Protein AF-A0A3S3N1Y4-F1 (afdb_monomer_lite)

Structure (mmCIF, N/CA/C/O backbone):
data_AF-A0A3S3N1Y4-F1
#
_entry.id   AF-A0A3S3N1Y4-F1
#
loop_
_atom_site.group_PDB
_atom_site.id
_atom_site.type_symbol
_atom_site.label_atom_id
_atom_site.label_alt_id
_atom_site.label_comp_id
_atom_site.label_asym_id
_atom_site.label_entity_id
_atom_site.label_seq_id
_atom_site.pdbx_PDB_ins_code
_atom_site.Cartn_x
_atom_site.Cartn_y
_atom_site.Cartn_z
_atom_site.occupancy
_atom_site.B_iso_or_equiv
_atom_site.auth_seq_id
_atom_site.auth_comp_id
_atom_site.auth_asym_id
_atom_site.auth_atom_id
_atom_site.pdbx_PDB_model_num
ATOM 1 N N . MET A 1 1 ? -15.677 9.001 15.502 1.00 46.97 1 MET A N 1
ATOM 2 C CA . MET A 1 1 ? -16.015 8.268 14.258 1.00 46.97 1 MET A CA 1
ATOM 3 C C . MET A 1 1 ? -15.170 8.683 13.053 1.00 46.97 1 MET A C 1
ATOM 5 O O . MET A 1 1 ? -15.020 7.872 12.159 1.00 46.97 1 MET A O 1
ATOM 9 N N . GLN A 1 2 ? -14.586 9.887 13.008 1.00 55.22 2 GLN A N 1
ATOM 10 C CA . GLN A 1 2 ? -13.755 10.340 11.875 1.00 55.22 2 GLN A CA 1
ATOM 11 C C . GLN A 1 2 ? -12.251 10.043 12.008 1.00 55.22 2 GLN A C 1
ATOM 13 O O . GLN A 1 2 ? -11.484 10.369 11.110 1.00 55.22 2 GLN A O 1
ATOM 18 N N . GLU A 1 3 ? -11.811 9.445 13.116 1.00 59.00 3 GLU A N 1
ATOM 19 C CA . GLU A 1 3 ? -10.384 9.198 13.353 1.00 59.00 3 GLU A CA 1
ATOM 20 C C . GLU A 1 3 ? -9.892 7.864 12.783 1.00 59.00 3 GLU A C 1
ATOM 22 O O . GLU A 1 3 ? -8.711 7.751 12.503 1.00 59.00 3 GLU A O 1
ATOM 27 N N . GLU A 1 4 ? -10.772 6.891 12.535 1.00 60.19 4 GLU A N 1
ATOM 28 C CA . GLU A 1 4 ? -10.389 5.535 12.097 1.00 60.19 4 GLU A CA 1
ATOM 29 C C . GLU A 1 4 ? -10.151 5.410 10.579 1.00 60.19 4 GLU A C 1
ATOM 31 O O . GLU A 1 4 ? -9.646 4.391 10.121 1.00 60.19 4 GLU A O 1
ATOM 36 N N . LEU A 1 5 ? -10.489 6.436 9.789 1.00 68.50 5 LEU A N 1
ATOM 37 C CA . LEU A 1 5 ? -10.432 6.403 8.318 1.00 68.50 5 LEU A CA 1
ATOM 38 C C . LEU A 1 5 ? -9.714 7.633 7.743 1.00 68.50 5 LEU A C 1
ATOM 40 O O . LEU A 1 5 ? -10.120 8.215 6.738 1.00 68.50 5 LEU A O 1
ATOM 44 N N . LYS A 1 6 ? -8.644 8.063 8.419 1.00 79.75 6 LYS A N 1
ATOM 45 C CA . LYS A 1 6 ? -7.729 9.083 7.894 1.00 79.75 6 LYS A CA 1
ATOM 46 C C . LYS A 1 6 ? -6.953 8.509 6.707 1.00 79.75 6 LYS A C 1
ATOM 48 O O . LYS A 1 6 ? -6.528 7.357 6.753 1.00 79.75 6 LYS A O 1
ATOM 53 N N . MET A 1 7 ? -6.739 9.319 5.667 1.00 78.56 7 MET A N 1
ATOM 54 C CA . MET A 1 7 ? -5.984 8.897 4.478 1.00 78.56 7 MET A CA 1
ATOM 55 C C . MET A 1 7 ? -4.572 8.420 4.824 1.00 78.56 7 MET A C 1
ATOM 57 O O . MET A 1 7 ? -4.109 7.456 4.225 1.00 78.56 7 MET A O 1
ATOM 61 N N . ASP A 1 8 ? -3.939 9.015 5.837 1.00 76.69 8 ASP A N 1
ATOM 62 C CA . ASP A 1 8 ? -2.633 8.581 6.345 1.00 76.69 8 ASP A CA 1
ATOM 63 C C . ASP A 1 8 ? -2.650 7.099 6.750 1.00 76.69 8 ASP A C 1
ATOM 65 O O . ASP A 1 8 ? -1.800 6.328 6.319 1.00 76.69 8 ASP A O 1
ATOM 69 N N . TYR A 1 9 ? -3.692 6.654 7.462 1.00 83.12 9 TYR A N 1
ATOM 70 C CA . TYR A 1 9 ? -3.836 5.251 7.863 1.00 83.12 9 TYR A CA 1
ATOM 71 C C . TYR A 1 9 ? -4.122 4.320 6.686 1.00 83.12 9 TYR A C 1
ATOM 73 O O . TYR A 1 9 ? -3.684 3.170 6.689 1.00 83.12 9 TYR A O 1
ATOM 81 N N . VAL A 1 10 ? -4.825 4.805 5.659 1.00 83.94 10 VAL A N 1
ATOM 82 C CA . VAL A 1 10 ? -5.034 4.041 4.422 1.00 83.94 10 VAL A CA 1
ATOM 83 C C . VAL A 1 10 ? -3.699 3.825 3.708 1.00 83.94 10 VAL A C 1
ATOM 85 O O . VAL A 1 10 ? -3.402 2.700 3.304 1.00 83.94 10 VAL A O 1
ATOM 88 N N . TYR A 1 11 ? -2.873 4.868 3.591 1.00 83.94 11 TYR A N 1
ATOM 89 C CA . TYR A 1 11 ? -1.556 4.770 2.962 1.00 83.94 11 TYR A CA 1
ATOM 90 C C . TYR A 1 11 ? -0.586 3.899 3.768 1.00 83.94 11 TYR A C 1
ATOM 92 O O . TYR A 1 11 ? 0.068 3.035 3.178 1.00 83.94 11 TYR A O 1
ATOM 100 N N . ASP A 1 12 ? -0.554 4.045 5.095 1.00 85.75 12 ASP A N 1
ATOM 101 C CA . ASP A 1 12 ? 0.254 3.201 5.982 1.00 85.75 12 ASP A CA 1
ATOM 102 C C . ASP A 1 12 ? -0.138 1.724 5.857 1.00 85.75 12 ASP A C 1
ATOM 104 O O . ASP A 1 12 ? 0.723 0.849 5.725 1.00 85.75 12 ASP A O 1
ATOM 108 N N . TYR A 1 13 ? -1.442 1.436 5.823 1.00 90.69 13 TYR A N 1
ATOM 109 C CA . TYR A 1 13 ? -1.948 0.081 5.632 1.00 90.69 13 TYR A CA 1
ATOM 110 C C . TYR A 1 13 ? -1.570 -0.494 4.260 1.00 90.69 13 TYR A C 1
ATOM 112 O O . TYR A 1 13 ? -1.094 -1.629 4.181 1.00 90.69 13 TYR A O 1
ATOM 120 N N . MET A 1 14 ? -1.737 0.273 3.175 1.00 91.06 14 MET A N 1
ATOM 121 C CA . MET A 1 14 ? -1.348 -0.160 1.826 1.00 91.06 14 MET A CA 1
ATOM 122 C C . MET A 1 14 ? 0.148 -0.474 1.745 1.00 91.06 14 MET A C 1
ATOM 124 O O . MET A 1 14 ? 0.533 -1.495 1.171 1.00 91.06 14 MET A O 1
ATOM 128 N N . PHE A 1 15 ? 0.990 0.376 2.338 1.00 89.94 15 PHE A N 1
ATOM 129 C CA . PHE A 1 15 ? 2.430 0.156 2.391 1.00 89.94 15 PHE A CA 1
ATOM 130 C C . PHE A 1 15 ? 2.778 -1.107 3.187 1.00 89.94 15 PHE A C 1
ATOM 132 O O . PHE A 1 15 ? 3.516 -1.959 2.688 1.00 89.94 15 PHE A O 1
ATOM 139 N N . HIS A 1 16 ? 2.204 -1.265 4.384 1.00 93.31 16 HIS A N 1
ATOM 140 C CA . HIS A 1 16 ? 2.397 -2.452 5.215 1.00 93.31 16 HIS A CA 1
ATOM 141 C C . HIS A 1 16 ? 2.019 -3.735 4.463 1.00 93.31 16 HIS A C 1
ATOM 143 O O . HIS A 1 16 ? 2.823 -4.664 4.386 1.00 93.31 16 HIS A O 1
ATOM 149 N N . LEU A 1 17 ? 0.836 -3.761 3.841 1.00 96.69 17 LEU A N 1
ATOM 150 C CA . LEU A 1 17 ? 0.340 -4.914 3.093 1.00 96.69 17 LEU A CA 1
ATOM 151 C C . LEU A 1 17 ? 1.285 -5.308 1.952 1.00 96.69 17 LEU A C 1
ATOM 153 O O . LEU A 1 17 ? 1.640 -6.480 1.822 1.00 96.69 17 LEU A O 1
ATOM 157 N N . LEU A 1 18 ? 1.708 -4.342 1.131 1.00 95.50 18 LEU A N 1
ATOM 158 C CA . LEU A 1 18 ? 2.613 -4.602 0.009 1.00 95.50 18 LEU A CA 1
ATOM 159 C C . LEU A 1 18 ? 3.989 -5.077 0.491 1.00 95.50 18 LEU A C 1
ATOM 161 O O . LEU A 1 18 ? 4.567 -5.985 -0.110 1.00 95.50 18 LEU A O 1
ATOM 165 N N . ASN A 1 19 ? 4.495 -4.506 1.587 1.00 95.56 19 ASN A N 1
ATOM 166 C CA . ASN A 1 19 ? 5.774 -4.891 2.171 1.00 95.56 19 ASN A CA 1
ATOM 167 C C . ASN A 1 19 ? 5.743 -6.327 2.713 1.00 95.56 19 ASN A C 1
ATOM 169 O O . ASN A 1 19 ? 6.607 -7.128 2.358 1.00 95.56 19 ASN A O 1
ATOM 173 N N . GLU A 1 20 ? 4.737 -6.690 3.511 1.00 96.88 20 GLU A N 1
ATOM 174 C CA . GLU A 1 20 ? 4.605 -8.051 4.045 1.00 96.88 20 GLU A CA 1
ATOM 175 C C . GLU A 1 20 ? 4.332 -9.077 2.939 1.00 96.88 20 GLU A C 1
ATOM 177 O O . GLU A 1 20 ? 4.948 -10.143 2.922 1.00 96.88 20 GLU A O 1
ATOM 182 N N . TYR A 1 21 ? 3.495 -8.737 1.954 1.00 96.06 21 TYR A N 1
ATOM 183 C CA . TYR A 1 21 ? 3.239 -9.612 0.810 1.00 96.06 21 TYR A CA 1
ATOM 184 C C . TYR A 1 21 ? 4.501 -9.859 -0.025 1.00 96.06 21 TYR A C 1
ATOM 186 O O . TYR A 1 21 ? 4.735 -10.980 -0.479 1.00 96.06 21 TYR A O 1
ATOM 194 N N . SER A 1 22 ? 5.360 -8.846 -0.190 1.00 96.25 22 SER A N 1
ATOM 195 C CA . SER A 1 22 ? 6.609 -8.990 -0.947 1.00 96.25 22 SER A CA 1
ATOM 196 C C . SER A 1 22 ? 7.547 -10.057 -0.365 1.00 96.25 22 SER A C 1
ATOM 198 O O . SER A 1 22 ? 8.275 -10.703 -1.119 1.00 96.25 22 SER A O 1
ATOM 200 N N . LYS A 1 23 ? 7.481 -10.312 0.950 1.00 95.38 23 LYS A N 1
ATOM 201 C CA . LYS A 1 23 ? 8.280 -11.347 1.629 1.00 95.38 23 LYS A CA 1
ATOM 202 C C . LYS A 1 23 ? 7.852 -12.767 1.260 1.00 95.38 23 LYS A C 1
ATOM 204 O O . LYS A 1 23 ? 8.637 -13.695 1.420 1.00 95.38 23 LYS A O 1
ATOM 209 N N . LEU A 1 24 ? 6.626 -12.943 0.765 1.00 97.44 24 LEU A N 1
ATOM 210 C CA . LEU A 1 24 ? 6.097 -14.240 0.335 1.00 97.44 24 LEU A CA 1
ATOM 211 C C . LEU A 1 24 ? 6.572 -14.636 -1.072 1.00 97.44 24 LEU A C 1
ATOM 213 O O . LEU A 1 24 ? 6.338 -15.764 -1.506 1.00 97.44 24 LEU A O 1
ATOM 217 N N . LEU A 1 25 ? 7.216 -13.725 -1.808 1.00 95.94 25 LEU A N 1
ATOM 218 C CA . LEU A 1 25 ? 7.668 -13.985 -3.170 1.00 95.94 25 LEU A CA 1
ATOM 219 C C . LEU A 1 25 ? 8.804 -15.013 -3.171 1.00 95.94 25 LEU A C 1
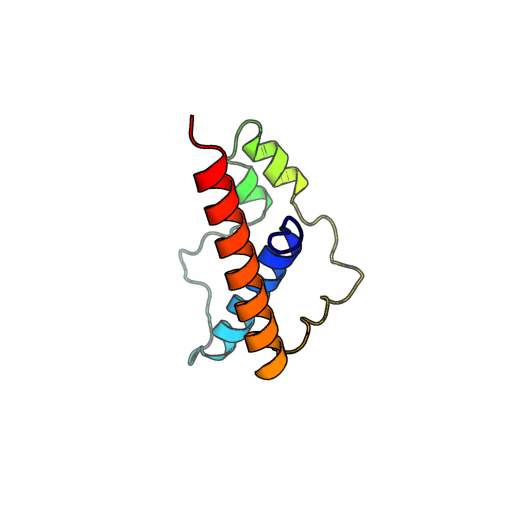ATOM 221 O O . LEU A 1 25 ? 9.892 -14.781 -2.654 1.00 95.94 25 LEU A O 1
ATOM 225 N N . THR A 1 26 ? 8.567 -16.146 -3.826 1.00 97.31 26 THR A N 1
ATOM 226 C CA . THR A 1 26 ? 9.540 -17.242 -3.975 1.00 97.31 26 THR A CA 1
ATOM 227 C C . THR A 1 26 ? 10.472 -17.067 -5.178 1.00 97.31 26 THR A C 1
ATOM 229 O O . THR A 1 26 ? 11.248 -17.960 -5.514 1.00 97.31 26 THR A O 1
ATOM 232 N N . TYR A 1 27 ? 10.400 -15.918 -5.849 1.00 94.50 27 TYR A N 1
ATOM 233 C CA . TYR A 1 27 ? 11.196 -15.577 -7.022 1.00 94.50 27 TYR A CA 1
ATOM 234 C C . TYR A 1 27 ? 11.683 -14.133 -6.934 1.00 94.50 27 TYR A C 1
ATOM 236 O O . TYR A 1 27 ? 11.106 -13.309 -6.228 1.00 94.50 27 TYR A O 1
ATOM 244 N N . LYS A 1 28 ? 12.730 -13.804 -7.698 1.00 94.25 28 LYS A N 1
ATOM 245 C CA . LYS A 1 28 ? 13.237 -12.433 -7.809 1.00 94.25 28 LYS A CA 1
ATOM 246 C C . LYS A 1 28 ? 12.385 -11.632 -8.806 1.00 94.25 28 LYS A C 1
ATOM 248 O O . LYS A 1 28 ? 12.421 -11.949 -10.002 1.00 94.25 28 LYS A O 1
ATOM 253 N N . PRO A 1 29 ? 11.644 -10.592 -8.374 1.00 92.81 29 PRO A N 1
ATOM 254 C CA . PRO A 1 29 ? 10.862 -9.769 -9.289 1.00 92.81 29 PRO A CA 1
ATOM 255 C C . PRO A 1 29 ? 11.758 -9.127 -10.345 1.00 92.81 29 PRO A C 1
ATOM 257 O O . PRO A 1 29 ? 12.826 -8.601 -10.039 1.00 92.81 29 PRO A O 1
ATOM 260 N N . THR A 1 30 ? 11.323 -9.185 -11.601 1.00 94.12 30 THR A N 1
ATOM 261 C CA . THR A 1 30 ? 12.047 -8.604 -12.736 1.00 94.12 30 THR A CA 1
ATOM 262 C C . THR A 1 30 ? 11.062 -7.828 -13.601 1.00 94.12 30 THR A C 1
ATOM 264 O O . THR A 1 30 ? 9.949 -8.301 -13.833 1.00 94.12 30 THR A O 1
ATOM 267 N N . LYS A 1 31 ? 11.450 -6.640 -14.082 1.00 92.56 31 LYS A N 1
ATOM 268 C CA . LYS A 1 31 ? 10.589 -5.791 -14.919 1.00 92.56 31 LYS A CA 1
ATOM 269 C C . LYS A 1 31 ? 10.206 -6.523 -16.222 1.00 92.56 31 LYS A C 1
ATOM 271 O O . LYS A 1 31 ? 11.099 -6.882 -16.992 1.00 92.56 31 LYS A O 1
ATOM 276 N N . PRO A 1 32 ? 8.907 -6.713 -16.521 1.00 93.75 32 PRO A N 1
ATOM 277 C CA . PRO A 1 32 ? 8.471 -7.262 -17.803 1.00 93.75 32 PRO A CA 1
ATOM 278 C C . PRO A 1 32 ? 8.849 -6.352 -18.981 1.00 93.75 32 PRO A C 1
ATOM 280 O O . PRO A 1 32 ? 8.782 -5.131 -18.871 1.00 93.75 32 PRO A O 1
ATOM 283 N N . LYS A 1 33 ? 9.150 -6.929 -20.154 1.00 94.06 33 LYS A N 1
ATOM 284 C CA . LYS A 1 33 ? 9.526 -6.161 -21.366 1.00 94.06 33 LYS A CA 1
ATOM 285 C C . LYS A 1 33 ? 8.486 -5.117 -21.795 1.00 94.06 33 LYS A C 1
ATOM 287 O O . LYS A 1 33 ? 8.848 -4.104 -22.375 1.00 94.06 33 LYS A O 1
ATOM 292 N N . LYS A 1 34 ? 7.204 -5.381 -21.533 1.00 93.62 34 LYS A N 1
ATOM 293 C CA . LYS A 1 34 ? 6.077 -4.502 -21.886 1.00 93.62 34 LYS A CA 1
ATOM 294 C C . LYS A 1 34 ? 5.636 -3.592 -20.734 1.00 93.62 34 LYS A C 1
ATOM 296 O O . LYS A 1 34 ? 4.600 -2.948 -20.848 1.00 93.62 34 LYS A O 1
ATOM 301 N N . ALA A 1 35 ? 6.361 -3.580 -19.615 1.00 88.88 35 ALA A N 1
ATOM 302 C CA . ALA A 1 35 ? 6.012 -2.724 -18.492 1.00 88.88 35 ALA A CA 1
ATOM 303 C C . ALA A 1 35 ? 6.230 -1.256 -18.870 1.00 88.88 35 ALA A C 1
ATOM 305 O O . ALA A 1 35 ? 7.347 -0.856 -19.210 1.00 88.88 35 ALA A O 1
ATOM 306 N N . ILE A 1 36 ? 5.156 -0.477 -18.792 1.00 84.94 36 ILE A N 1
ATOM 307 C CA . ILE A 1 36 ? 5.182 0.972 -18.963 1.00 84.94 36 ILE A CA 1
ATOM 308 C C . ILE A 1 36 ? 5.523 1.576 -17.604 1.00 84.94 36 ILE A C 1
ATOM 310 O O . ILE A 1 36 ? 4.994 1.147 -16.580 1.00 84.94 36 ILE A O 1
ATOM 314 N N . GLU A 1 37 ? 6.459 2.518 -17.596 1.00 78.69 37 GLU A N 1
ATOM 315 C CA . GLU A 1 37 ? 6.787 3.260 -16.387 1.00 78.69 37 GLU A CA 1
ATOM 316 C C . GLU A 1 37 ? 5.597 4.124 -15.978 1.00 78.69 37 GLU A C 1
ATOM 318 O O . GLU A 1 37 ? 4.996 4.810 -16.805 1.00 78.69 37 GLU A O 1
ATOM 323 N N . PHE A 1 38 ? 5.247 4.042 -14.700 1.00 76.19 38 PHE A N 1
ATOM 324 C CA . PHE A 1 38 ? 4.121 4.748 -14.124 1.00 76.19 38 PHE A CA 1
ATOM 325 C C . PHE A 1 38 ? 4.656 5.650 -13.016 1.00 76.19 38 PHE A C 1
ATOM 327 O O . PHE A 1 38 ? 5.127 5.164 -11.990 1.00 76.19 38 PHE A O 1
ATOM 334 N N . CYS A 1 39 ? 4.622 6.956 -13.257 1.00 71.44 39 CYS A N 1
ATOM 335 C CA . CYS A 1 39 ? 5.013 7.999 -12.309 1.00 71.44 39 CYS A CA 1
ATOM 336 C C . CYS A 1 39 ? 3.775 8.760 -11.816 1.00 71.44 39 CYS A C 1
ATOM 338 O O . CYS A 1 39 ? 2.721 8.725 -12.462 1.00 71.44 39 CYS A O 1
ATOM 340 N N . LEU A 1 40 ? 3.896 9.488 -10.706 1.00 73.31 40 LEU A N 1
ATOM 341 C CA . LEU A 1 40 ? 2.801 10.297 -10.153 1.00 73.31 40 LEU A CA 1
ATOM 342 C C . LEU A 1 40 ? 2.258 11.297 -11.190 1.00 73.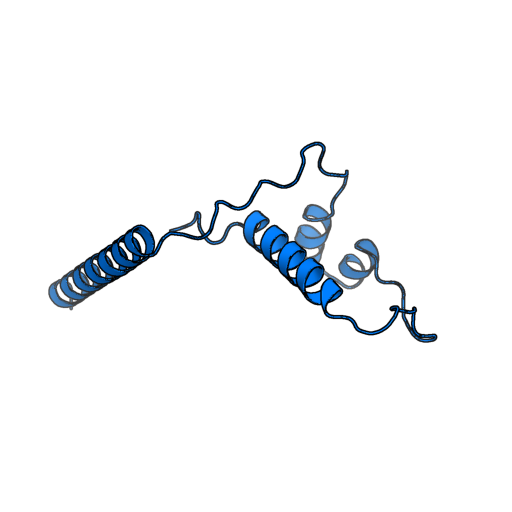31 40 LEU A C 1
ATOM 344 O O . LEU A 1 40 ? 1.051 11.470 -11.346 1.00 73.31 40 LEU A O 1
ATOM 348 N N . GLU A 1 41 ? 3.151 11.885 -11.981 1.00 72.94 41 GLU A N 1
ATOM 349 C CA . GLU A 1 41 ? 2.830 12.794 -13.078 1.00 72.94 41 GLU A CA 1
ATOM 350 C C . GLU A 1 41 ? 2.010 12.081 -14.156 1.00 72.94 41 GLU A C 1
ATOM 352 O O . GLU A 1 41 ? 1.039 12.630 -14.671 1.00 72.94 41 GLU A O 1
ATOM 357 N N . SER A 1 42 ? 2.354 10.826 -14.461 1.00 78.00 42 SER A N 1
ATOM 358 C CA . SER A 1 42 ? 1.635 10.025 -15.454 1.00 78.00 42 SER A CA 1
ATOM 359 C C . SER A 1 42 ? 0.227 9.621 -14.996 1.00 78.00 42 SER A C 1
ATOM 361 O O . SER A 1 42 ? -0.648 9.471 -15.847 1.00 78.00 42 SER A O 1
ATOM 363 N N . MET A 1 43 ? -0.027 9.526 -13.679 1.00 75.06 43 MET A N 1
ATOM 364 C CA . MET A 1 43 ? -1.381 9.376 -13.118 1.00 75.06 43 MET A CA 1
ATOM 365 C C . MET A 1 43 ? -2.209 10.651 -13.264 1.00 75.06 43 MET A C 1
ATOM 367 O O . MET A 1 43 ? -3.380 10.586 -13.637 1.00 75.06 43 MET A O 1
ATOM 371 N N . GLY A 1 44 ? -1.602 11.807 -12.980 1.00 73.31 44 GLY A N 1
ATOM 372 C CA . GLY A 1 44 ? -2.280 13.103 -13.035 1.00 73.31 44 GLY A CA 1
ATOM 373 C C . GLY A 1 44 ? -2.498 13.632 -14.458 1.00 73.31 44 GLY A C 1
ATOM 374 O O . GLY A 1 44 ? -3.465 14.350 -14.708 1.00 73.31 44 GLY A O 1
ATOM 375 N N . CYS A 1 45 ? -1.634 13.275 -15.413 1.00 75.12 45 CYS A N 1
ATOM 376 C CA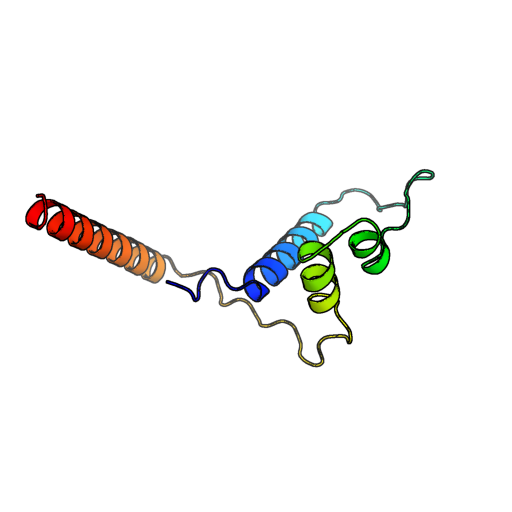 . CYS A 1 45 ? -1.705 13.720 -16.809 1.00 75.12 45 CYS A CA 1
ATOM 377 C C . CYS A 1 45 ? -3.058 13.466 -17.506 1.00 75.12 45 CYS A C 1
ATOM 379 O O . CYS A 1 45 ? -3.571 14.403 -18.124 1.00 75.12 45 CYS A O 1
ATOM 381 N N . PRO A 1 46 ? -3.653 12.256 -17.453 1.00 82.69 46 PRO A N 1
ATOM 382 C CA . PRO A 1 46 ? -4.949 11.995 -18.079 1.00 82.69 46 PRO A CA 1
ATOM 383 C C . PRO A 1 46 ? -6.140 12.545 -17.278 1.00 82.69 46 PRO A C 1
ATOM 385 O O . PRO A 1 46 ? -7.234 12.671 -17.835 1.00 82.69 46 PRO A O 1
ATOM 388 N N . ALA A 1 47 ? -5.958 12.868 -15.993 1.00 84.25 47 ALA A N 1
ATOM 389 C CA . ALA A 1 47 ? -7.024 13.368 -15.134 1.00 84.25 47 ALA A CA 1
ATOM 390 C C . ALA A 1 47 ? -7.456 14.793 -15.532 1.00 84.25 47 ALA A C 1
ATOM 392 O O . ALA A 1 47 ? -6.670 15.596 -16.039 1.00 84.25 47 ALA A O 1
ATOM 393 N N . LYS A 1 48 ? -8.730 15.129 -15.296 1.00 86.25 48 LYS A N 1
ATOM 394 C CA . LYS A 1 48 ? -9.319 16.442 -15.617 1.00 86.25 48 LYS A CA 1
ATOM 395 C C . LYS A 1 48 ? -10.146 16.972 -14.447 1.00 86.25 48 LYS A C 1
ATOM 397 O O . LYS A 1 48 ? -10.665 16.193 -13.650 1.00 86.25 48 LYS A O 1
ATOM 402 N N . GLY A 1 49 ? -10.301 18.295 -14.385 1.00 88.69 49 GLY A N 1
ATOM 403 C CA . GLY A 1 49 ? -11.098 18.969 -13.355 1.00 88.69 49 GLY A CA 1
ATOM 404 C C . GLY A 1 49 ? -10.574 18.708 -11.939 1.00 88.69 49 GLY A C 1
ATOM 405 O O . GLY A 1 49 ? -9.372 18.536 -11.751 1.00 88.69 49 GLY A O 1
ATOM 406 N N . LEU A 1 50 ? -11.490 18.625 -10.970 1.00 89.06 50 LEU A N 1
ATOM 407 C CA . LEU A 1 50 ? -11.181 18.442 -9.543 1.00 89.06 50 LEU A CA 1
ATOM 408 C C . LEU A 1 50 ? -10.338 17.193 -9.253 1.00 89.06 50 LEU A C 1
ATOM 410 O O . LEU A 1 50 ? -9.499 17.204 -8.363 1.00 89.06 50 LEU A O 1
ATOM 414 N N . VAL A 1 51 ? -10.507 16.122 -10.034 1.00 80.12 51 VAL A N 1
ATOM 415 C CA . VAL A 1 51 ? -9.708 14.896 -9.869 1.00 80.12 51 VAL A CA 1
ATOM 416 C C . VAL A 1 51 ? -8.227 15.174 -10.123 1.00 80.12 51 VAL A C 1
ATOM 418 O O . VAL A 1 51 ? -7.376 14.681 -9.390 1.00 80.12 51 VAL A O 1
ATOM 421 N N . LYS A 1 52 ? -7.912 15.990 -11.136 1.00 84.50 52 LYS A N 1
ATOM 422 C CA . LYS A 1 52 ? -6.529 16.386 -11.422 1.00 84.50 52 LYS A CA 1
ATOM 423 C C . LYS A 1 52 ? -5.959 17.245 -10.297 1.00 84.50 52 LYS A C 1
ATOM 425 O O . LYS A 1 52 ? -4.812 17.049 -9.919 1.00 84.50 52 LYS A O 1
ATOM 430 N N . GLU A 1 53 ? -6.753 18.183 -9.792 1.00 83.44 53 GLU A N 1
ATOM 431 C CA . GLU A 1 53 ? -6.359 19.086 -8.708 1.00 83.44 53 GLU A CA 1
ATOM 432 C C . GLU A 1 53 ? -6.013 18.300 -7.439 1.00 83.44 53 GLU A C 1
ATOM 434 O O . GLU A 1 53 ? -4.878 18.374 -6.975 1.00 83.44 53 GLU A O 1
ATOM 439 N N . PHE A 1 54 ? -6.908 17.416 -6.988 1.00 82.25 54 PHE A N 1
ATOM 440 C CA . PHE A 1 54 ? -6.656 16.564 -5.825 1.00 82.25 54 PHE A CA 1
ATOM 441 C C . PHE A 1 54 ? -5.473 15.607 -6.023 1.00 82.25 54 PHE A C 1
ATOM 443 O O . PHE A 1 54 ? -4.692 15.396 -5.097 1.00 82.25 54 PHE A O 1
ATOM 450 N N . MET A 1 55 ? -5.292 15.049 -7.227 1.00 80.19 55 MET A N 1
ATOM 451 C CA . MET A 1 55 ? -4.126 14.209 -7.523 1.00 80.19 55 MET A CA 1
ATOM 452 C C . MET A 1 55 ? -2.819 14.993 -7.390 1.00 80.19 55 MET A C 1
ATOM 454 O O . MET A 1 55 ? -1.892 14.501 -6.752 1.00 80.19 55 MET A O 1
ATOM 458 N N . VAL A 1 56 ? -2.752 16.209 -7.942 1.00 82.12 56 VAL A N 1
ATOM 459 C CA . VAL A 1 56 ? -1.566 17.077 -7.851 1.00 82.12 56 VAL A CA 1
ATOM 460 C C . VAL A 1 56 ? -1.293 17.498 -6.407 1.00 82.12 56 VAL A C 1
ATOM 462 O O . VAL A 1 56 ? -0.141 17.486 -5.978 1.00 82.12 56 VAL A O 1
ATOM 465 N N . GLU A 1 57 ? -2.329 17.833 -5.639 1.00 81.12 57 GLU A N 1
ATOM 466 C CA . GLU A 1 57 ? -2.193 18.174 -4.218 1.00 81.12 57 GLU A CA 1
ATOM 467 C C . GLU A 1 57 ? -1.673 17.004 -3.376 1.00 81.12 57 GLU A C 1
ATOM 469 O O . GLU A 1 57 ? -0.885 17.216 -2.457 1.00 81.12 57 GLU A O 1
ATOM 474 N N . SER A 1 58 ? -2.057 15.772 -3.721 1.00 76.38 58 SER A N 1
ATOM 475 C CA . SER A 1 58 ? -1.609 14.556 -3.032 1.00 76.38 58 SER A CA 1
ATOM 476 C C . SER A 1 58 ? -0.192 14.094 -3.400 1.00 76.38 58 SER A C 1
ATOM 478 O O . SER A 1 58 ? 0.313 13.144 -2.801 1.00 76.38 58 SER A O 1
ATOM 480 N N . MET A 1 59 ? 0.464 14.725 -4.384 1.00 78.88 59 MET A N 1
ATOM 481 C CA . MET A 1 59 ? 1.812 14.325 -4.794 1.00 78.88 59 MET A CA 1
ATOM 482 C C . MET A 1 59 ? 2.815 14.576 -3.665 1.00 78.88 59 MET A C 1
ATOM 484 O O . MET A 1 59 ? 2.940 15.688 -3.146 1.00 78.88 59 MET A O 1
ATOM 488 N N . VAL A 1 60 ? 3.586 13.542 -3.329 1.00 72.75 60 VAL A N 1
ATOM 489 C CA . VAL A 1 60 ? 4.675 13.627 -2.351 1.00 72.75 60 VAL A CA 1
ATOM 490 C C . VAL A 1 60 ? 5.768 14.546 -2.906 1.00 72.75 60 VAL A C 1
ATOM 492 O O . VAL A 1 60 ? 6.458 14.193 -3.858 1.00 72.75 60 VAL A O 1
ATOM 495 N N 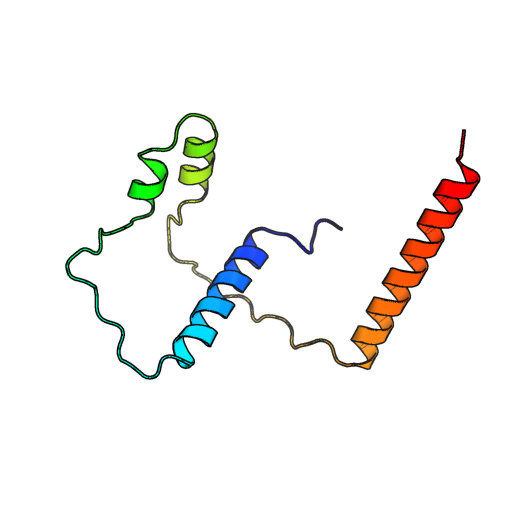. LYS A 1 61 ? 5.916 15.745 -2.328 1.00 72.75 61 LYS A N 1
ATOM 496 C CA . LYS A 1 61 ? 6.908 16.749 -2.768 1.00 72.75 61 LYS A CA 1
ATOM 497 C C . LYS A 1 61 ? 8.301 16.503 -2.197 1.00 72.75 61 LYS A C 1
ATOM 499 O O . LYS A 1 61 ? 9.296 16.845 -2.829 1.00 72.75 61 LYS A O 1
ATOM 504 N N . THR A 1 62 ? 8.365 15.923 -1.007 1.00 70.62 62 THR A N 1
ATOM 505 C CA . THR A 1 62 ? 9.601 15.592 -0.299 1.00 70.62 62 THR A CA 1
ATOM 506 C C . THR A 1 62 ? 9.405 14.278 0.450 1.00 70.62 62 THR A C 1
ATOM 508 O O . THR A 1 62 ? 8.275 13.977 0.846 1.00 70.62 62 THR A O 1
ATOM 511 N N . PRO A 1 63 ? 10.473 13.490 0.668 1.00 67.62 63 PRO A N 1
ATOM 512 C CA . PRO A 1 63 ? 10.420 12.369 1.597 1.00 67.62 63 PRO A CA 1
ATOM 513 C C . PRO A 1 63 ? 9.910 12.835 2.965 1.00 67.62 63 PRO A C 1
ATOM 515 O O . PRO A 1 63 ? 10.123 13.985 3.354 1.00 67.62 63 PRO A O 1
ATOM 518 N N . ALA A 1 64 ? 9.239 11.949 3.697 1.00 71.62 64 ALA A N 1
ATOM 519 C CA . ALA A 1 64 ? 8.907 12.235 5.084 1.00 71.62 64 ALA A CA 1
ATOM 520 C C . ALA A 1 64 ? 10.208 12.369 5.894 1.00 71.62 64 ALA A C 1
ATOM 522 O O . ALA A 1 64 ? 11.033 11.458 5.901 1.00 71.62 64 ALA A O 1
ATOM 523 N N . GLU A 1 65 ? 10.380 13.504 6.573 1.00 76.44 65 GLU A N 1
ATOM 524 C CA . GLU A 1 65 ? 11.518 13.755 7.475 1.00 76.44 65 GLU A CA 1
ATOM 525 C C . GLU A 1 65 ? 11.437 12.904 8.756 1.00 76.44 65 GLU A C 1
ATOM 527 O O . GLU A 1 65 ? 12.430 12.684 9.447 1.00 76.44 65 GLU A O 1
ATOM 532 N N . SER A 1 66 ? 10.243 12.407 9.083 1.00 76.38 66 SER A N 1
ATOM 533 C CA . SER A 1 66 ? 9.998 11.493 10.195 1.00 76.38 66 SER A CA 1
ATOM 534 C C . SER A 1 66 ? 9.903 10.050 9.708 1.00 76.38 66 SER A C 1
ATOM 536 O O . SER A 1 66 ? 9.334 9.779 8.649 1.00 76.38 66 SER A O 1
ATOM 538 N N . SER A 1 67 ? 10.376 9.102 10.519 1.00 70.44 67 SER A N 1
ATOM 539 C CA . SER A 1 67 ? 10.087 7.686 10.286 1.00 70.44 67 SER A CA 1
ATOM 540 C C . SER A 1 67 ? 8.573 7.428 10.315 1.00 70.44 67 SER A C 1
ATOM 542 O O . SER A 1 67 ? 7.863 8.142 11.033 1.00 70.44 67 SER A O 1
ATOM 544 N N . PRO A 1 68 ? 8.072 6.401 9.598 1.00 72.62 68 PRO A N 1
ATOM 545 C CA . PRO A 1 68 ? 6.683 5.968 9.719 1.00 72.62 68 PRO A CA 1
ATOM 546 C C . PRO A 1 68 ? 6.306 5.779 11.189 1.00 72.62 68 PRO A C 1
ATOM 548 O O . PRO A 1 68 ? 7.136 5.328 11.988 1.00 72.62 68 PRO A O 1
ATOM 551 N N . CYS A 1 69 ? 5.076 6.131 11.564 1.00 73.75 69 CYS A N 1
ATOM 552 C CA . CYS A 1 69 ? 4.623 5.864 12.920 1.00 73.75 69 CYS A CA 1
ATOM 553 C C . CYS A 1 69 ? 4.581 4.351 13.152 1.00 73.75 69 CYS A C 1
ATOM 555 O O . CYS A 1 69 ? 4.133 3.584 12.298 1.00 73.75 69 CYS A O 1
ATOM 557 N N . THR A 1 70 ? 5.042 3.908 14.319 1.00 77.00 70 THR A N 1
ATOM 558 C CA . THR A 1 70 ? 4.872 2.513 14.716 1.00 77.00 70 THR A CA 1
ATOM 559 C C . THR A 1 70 ? 3.384 2.275 14.923 1.00 77.00 70 THR A C 1
ATOM 561 O O . THR A 1 70 ? 2.784 2.896 15.804 1.00 77.00 70 THR A O 1
ATOM 564 N N . LEU A 1 71 ? 2.791 1.392 14.115 1.00 70.56 71 LEU A N 1
ATOM 565 C CA . LEU A 1 71 ? 1.431 0.931 14.370 1.00 70.56 71 LEU A CA 1
ATOM 566 C C . LEU A 1 71 ? 1.365 0.423 15.815 1.00 70.56 71 LEU A C 1
ATOM 568 O O . LEU A 1 71 ? 2.265 -0.319 16.233 1.00 70.56 71 LEU A O 1
ATOM 572 N N . PRO A 1 72 ? 0.349 0.833 16.594 1.00 77.69 72 PRO A N 1
ATOM 573 C CA . PRO A 1 72 ? 0.186 0.301 17.930 1.00 77.69 72 PRO A CA 1
ATOM 574 C C . PRO A 1 72 ? 0.108 -1.230 17.845 1.00 77.69 72 PRO A C 1
ATOM 576 O O . PRO A 1 72 ? -0.415 -1.766 16.861 1.00 77.69 72 PRO A O 1
ATOM 579 N N . PRO A 1 73 ? 0.662 -1.943 18.838 1.00 79.06 73 PRO A N 1
ATOM 580 C CA . PRO A 1 73 ? 0.585 -3.394 18.869 1.00 79.06 73 PRO A CA 1
ATOM 581 C C . PRO A 1 73 ? -0.871 -3.849 18.760 1.00 79.06 73 PRO A C 1
ATOM 583 O O . PRO A 1 73 ? -1.791 -3.123 19.151 1.00 79.06 73 PRO A O 1
ATOM 586 N N . ALA A 1 74 ? -1.066 -5.052 18.214 1.00 81.94 74 ALA A N 1
ATOM 587 C CA . ALA A 1 74 ? -2.386 -5.660 18.131 1.00 81.94 74 ALA A CA 1
ATOM 588 C C . ALA A 1 74 ? -3.079 -5.582 19.496 1.00 81.94 74 ALA A C 1
ATOM 590 O O . ALA A 1 74 ? -2.444 -5.799 20.532 1.00 81.94 74 ALA A O 1
ATOM 591 N N . LEU A 1 75 ? -4.369 -5.244 19.479 1.00 84.44 75 LEU A N 1
ATOM 592 C CA . LEU A 1 75 ? -5.170 -5.238 20.693 1.00 84.44 75 LEU A CA 1
ATOM 593 C C . LEU A 1 75 ? -5.115 -6.629 21.327 1.00 84.44 75 LEU A C 1
ATOM 595 O O . LEU A 1 75 ? -5.304 -7.628 20.634 1.00 84.44 75 LEU A O 1
ATOM 599 N N . ASP A 1 76 ? -4.868 -6.684 22.631 1.00 90.00 76 ASP A N 1
ATOM 600 C CA . ASP A 1 76 ? -4.988 -7.926 23.379 1.00 90.00 76 ASP A CA 1
ATOM 601 C C . ASP A 1 76 ? -6.463 -8.346 23.470 1.00 90.00 76 ASP A C 1
ATOM 603 O O . ASP A 1 76 ? -7.370 -7.513 23.356 1.00 90.00 76 ASP A O 1
ATOM 607 N N . ASP A 1 77 ? -6.703 -9.638 23.699 1.00 90.00 77 ASP A N 1
ATOM 608 C CA . ASP A 1 77 ? -8.049 -10.221 23.679 1.00 90.00 77 ASP A CA 1
ATOM 609 C C . ASP A 1 77 ? -9.019 -9.484 24.616 1.00 90.00 77 ASP A C 1
ATOM 611 O O . ASP A 1 77 ? -10.170 -9.239 24.254 1.00 90.00 77 ASP A O 1
ATOM 615 N N . THR A 1 78 ? -8.550 -9.043 25.791 1.00 91.44 78 THR A N 1
ATOM 616 C CA . THR A 1 78 ? -9.402 -8.338 26.762 1.00 91.44 78 THR A CA 1
ATOM 617 C C . THR A 1 78 ? -9.815 -6.952 26.278 1.00 91.44 78 THR A C 1
ATOM 619 O O . THR A 1 78 ? -10.986 -6.570 26.393 1.00 91.44 78 THR A O 1
ATOM 622 N N . SER A 1 79 ? -8.885 -6.205 25.678 1.00 89.12 79 SER A N 1
ATOM 623 C CA . SER A 1 79 ? -9.194 -4.910 25.074 1.00 89.12 79 SER A CA 1
ATOM 624 C C . SER A 1 79 ? -10.106 -5.071 23.864 1.00 89.12 79 SER A C 1
ATOM 626 O O . SER A 1 79 ? -11.006 -4.251 23.670 1.00 89.12 79 SER A O 1
ATOM 628 N N . LEU A 1 80 ? -9.911 -6.131 23.069 1.00 90.75 80 LEU A N 1
ATOM 629 C CA . LEU A 1 80 ? -10.723 -6.416 21.889 1.00 90.75 80 LEU A CA 1
ATOM 630 C C . LEU A 1 80 ? -12.169 -6.728 22.278 1.00 90.75 80 LEU A C 1
ATOM 632 O O . LEU A 1 80 ? -13.090 -6.115 21.734 1.00 90.75 80 LEU A O 1
ATOM 636 N N . GLU A 1 81 ? -12.379 -7.598 23.267 1.00 94.06 81 GLU A N 1
ATOM 637 C CA . GLU A 1 81 ? -13.708 -7.874 23.819 1.00 94.06 81 GLU A CA 1
ATOM 638 C C . GLU A 1 81 ? -14.367 -6.611 24.382 1.00 94.06 81 GLU A C 1
ATOM 640 O O . GLU A 1 81 ? -15.549 -6.351 24.136 1.00 94.06 81 GLU A O 1
ATOM 645 N N . GLY A 1 82 ? -13.602 -5.781 25.099 1.00 94.62 82 GLY A N 1
ATOM 646 C CA . GLY A 1 82 ? -14.084 -4.502 25.615 1.00 94.62 82 GLY A CA 1
ATOM 647 C C . GLY A 1 82 ? -14.575 -3.569 24.504 1.00 94.62 82 GLY A C 1
ATOM 648 O O . GLY A 1 82 ? -15.643 -2.957 24.631 1.00 94.62 82 GLY A O 1
ATOM 649 N N . LEU A 1 83 ? -13.831 -3.495 23.397 1.00 93.94 83 LEU A N 1
ATOM 650 C CA . LEU A 1 83 ? -14.178 -2.699 22.221 1.00 93.94 83 LEU A CA 1
ATOM 651 C C . LEU A 1 83 ? -15.430 -3.240 21.518 1.00 93.94 83 LEU A C 1
ATOM 653 O O . LEU A 1 83 ? -16.341 -2.467 21.210 1.00 93.94 83 LEU A O 1
ATOM 657 N N . LEU A 1 84 ? -15.517 -4.561 21.332 1.00 96.50 84 LEU A N 1
ATOM 658 C CA . LEU A 1 84 ? -16.681 -5.231 20.744 1.00 96.50 84 LEU A CA 1
ATOM 659 C C . LEU A 1 84 ? -17.946 -5.000 21.579 1.00 96.50 84 LEU A C 1
ATOM 661 O O . LEU A 1 84 ? -18.978 -4.608 21.034 1.00 96.50 84 LEU A O 1
ATOM 665 N N . ARG A 1 85 ? -17.855 -5.132 22.907 1.00 96.31 85 ARG A N 1
ATOM 666 C CA . ARG A 1 85 ? -18.976 -4.867 23.819 1.00 96.31 85 ARG A CA 1
ATOM 667 C C . ARG A 1 85 ? -19.409 -3.405 23.783 1.00 96.31 85 ARG A C 1
ATOM 669 O O . ARG A 1 85 ? -20.602 -3.105 23.791 1.00 96.31 85 ARG A O 1
ATOM 676 N N . LYS A 1 86 ? -18.453 -2.470 23.738 1.00 97.19 86 LYS A N 1
ATOM 677 C CA . LYS A 1 86 ? -18.753 -1.036 23.613 1.00 97.19 86 LYS A CA 1
ATOM 678 C C . LYS A 1 86 ? -19.482 -0.741 22.303 1.00 97.19 86 LYS A C 1
ATOM 680 O O . LYS A 1 86 ? -20.469 -0.008 22.325 1.00 97.19 86 LYS A O 1
ATOM 685 N N . LYS A 1 87 ? -19.021 -1.325 21.193 1.00 97.50 87 LYS A N 1
ATOM 686 C CA . LYS A 1 87 ? -19.685 -1.227 19.889 1.00 97.50 87 LYS A CA 1
ATOM 687 C C . LYS A 1 87 ? -21.123 -1.736 19.974 1.00 97.50 87 LYS A C 1
ATOM 689 O O . LYS A 1 87 ? -22.028 -1.005 19.596 1.00 97.50 87 LYS A O 1
ATOM 694 N N . GLU A 1 88 ? -21.337 -2.928 20.528 1.00 97.75 88 GLU A N 1
ATOM 695 C CA . GLU A 1 88 ? -22.674 -3.518 20.665 1.00 97.75 88 GLU A CA 1
ATOM 696 C C . GLU A 1 88 ? -23.619 -2.639 21.502 1.00 97.75 88 GLU A C 1
ATOM 698 O O . GLU A 1 88 ? -24.762 -2.402 21.113 1.00 97.75 88 GLU A O 1
ATOM 703 N N . ASN A 1 89 ? -23.136 -2.097 22.623 1.00 97.44 89 ASN A N 1
ATOM 704 C CA . ASN A 1 89 ? -23.927 -1.211 23.478 1.00 97.44 89 ASN A CA 1
ATOM 705 C C . ASN A 1 89 ? -24.337 0.083 22.763 1.00 97.44 89 ASN A C 1
ATOM 707 O O . ASN A 1 89 ? -25.478 0.521 22.898 1.00 97.44 89 ASN A O 1
ATOM 711 N N . LEU A 1 90 ? -23.421 0.686 22.000 1.00 97.56 90 LEU A N 1
ATOM 712 C CA . LEU A 1 90 ? -23.712 1.886 21.213 1.00 97.56 90 LEU A CA 1
ATOM 713 C C . LEU A 1 90 ? -24.711 1.587 20.092 1.00 97.56 90 LEU A C 1
ATOM 715 O O . LEU A 1 90 ? -25.635 2.367 19.888 1.00 97.56 90 LEU A O 1
ATOM 719 N N . THR A 1 91 ? -24.575 0.445 19.412 1.00 96.69 91 THR A N 1
ATOM 720 C CA . THR A 1 91 ? -25.537 0.011 18.390 1.00 96.69 91 THR A CA 1
ATOM 721 C C . THR A 1 91 ? -26.936 -0.147 18.983 1.00 96.69 91 THR A C 1
ATOM 723 O O . THR A 1 91 ? -27.872 0.462 18.475 1.00 96.69 91 THR A O 1
ATOM 726 N N . LYS A 1 92 ? -27.073 -0.847 20.118 1.00 96.25 92 LYS A N 1
ATOM 727 C CA . LYS A 1 92 ? -28.361 -0.985 20.823 1.00 96.25 92 LYS A CA 1
ATOM 728 C C . LYS A 1 92 ? -28.950 0.365 21.231 1.00 96.25 92 LYS A C 1
ATOM 730 O O . LYS A 1 92 ? -30.157 0.566 21.150 1.00 96.25 92 LYS A O 1
ATOM 735 N N . GLN A 1 93 ? -28.113 1.300 21.680 1.00 95.69 93 GLN A N 1
ATOM 736 C CA . GLN A 1 93 ? -28.568 2.636 22.065 1.00 95.69 93 GLN A CA 1
ATOM 737 C C . GLN A 1 93 ? -29.146 3.406 20.869 1.00 95.69 93 GLN A C 1
ATOM 739 O O . GLN A 1 93 ? -30.205 4.019 21.000 1.00 95.69 93 GLN A O 1
ATOM 744 N N . VAL A 1 94 ? -28.489 3.334 19.709 1.00 93.75 94 VAL A N 1
ATOM 745 C CA . VAL A 1 94 ? -28.980 3.945 18.465 1.00 93.75 94 VAL A CA 1
ATOM 746 C C . VAL A 1 94 ? -30.292 3.297 18.020 1.00 93.75 94 VAL A C 1
ATOM 748 O O . VAL A 1 94 ? -31.246 4.018 17.748 1.00 93.75 94 VAL A O 1
ATOM 751 N N . GLU A 1 95 ? -30.395 1.965 18.041 1.00 95.00 95 GLU A N 1
ATOM 752 C CA . GLU A 1 95 ? -31.632 1.242 17.698 1.00 95.00 95 GLU A CA 1
ATOM 753 C C . GLU A 1 95 ? -32.815 1.652 18.594 1.00 95.00 95 GLU A C 1
ATOM 755 O O . GLU A 1 95 ? -33.932 1.862 18.115 1.00 95.00 95 GLU A O 1
ATOM 760 N N . ILE A 1 96 ? -32.578 1.819 19.903 1.00 94.88 96 ILE A N 1
ATOM 761 C CA . ILE A 1 96 ? -33.596 2.310 20.842 1.00 94.88 96 ILE A CA 1
ATOM 762 C C . ILE A 1 96 ? -34.030 3.727 20.456 1.00 94.88 96 ILE A C 1
ATOM 764 O O . ILE A 1 96 ? -35.232 3.984 20.368 1.00 94.88 96 ILE A O 1
ATOM 768 N N . TRP A 1 97 ? -33.089 4.636 20.192 1.00 93.31 97 TRP A N 1
ATOM 769 C CA . TRP A 1 97 ? -33.414 6.0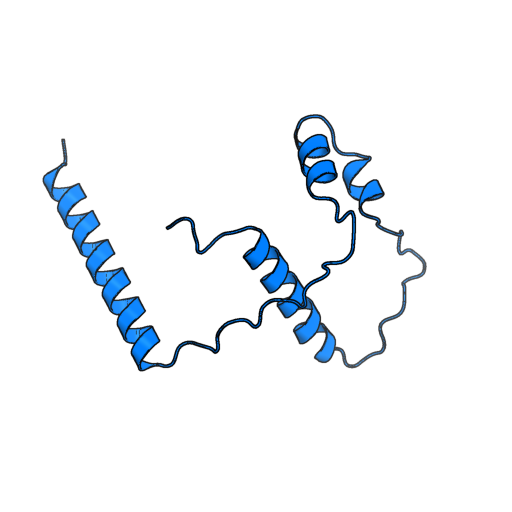03 19.778 1.00 93.31 97 TRP A CA 1
ATOM 770 C C . TRP A 1 97 ? -34.184 6.054 18.458 1.00 93.31 97 TRP A C 1
ATOM 772 O O . TRP A 1 97 ? -35.131 6.831 18.345 1.00 93.31 97 TRP A O 1
ATOM 782 N N . GLU A 1 98 ? -33.828 5.222 17.482 1.00 91.31 98 GLU A N 1
ATOM 783 C CA . GLU A 1 98 ? -34.554 5.103 16.215 1.00 91.31 98 GLU A CA 1
ATOM 784 C C . GLU A 1 98 ? -35.974 4.565 16.427 1.00 91.31 98 GLU A C 1
ATOM 786 O O . GLU A 1 98 ? -36.920 5.048 15.808 1.00 91.31 98 GLU A O 1
ATOM 791 N N . SER A 1 99 ? -36.157 3.610 17.345 1.00 88.75 99 SER A N 1
ATOM 792 C CA . SER A 1 99 ? -37.482 3.075 17.678 1.00 88.75 99 SER A CA 1
ATOM 793 C C . SER A 1 99 ? -38.380 4.083 18.408 1.00 88.75 99 SER A C 1
ATOM 795 O O . SER A 1 99 ? -39.587 4.101 18.177 1.00 88.75 99 S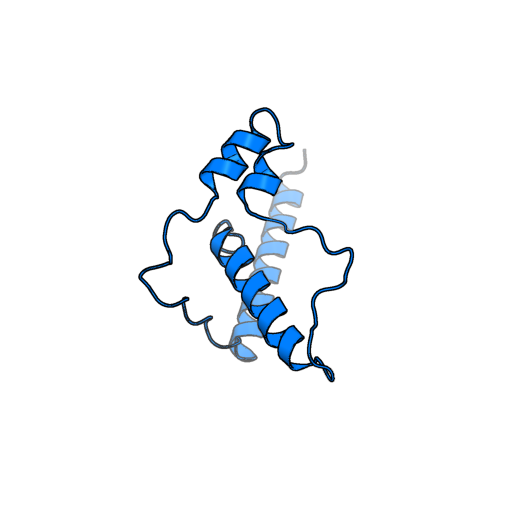ER A O 1
ATOM 797 N N . GLN A 1 100 ? -37.796 4.937 19.258 1.00 85.62 100 GLN A N 1
ATOM 798 C CA . GLN A 1 100 ? -38.502 5.962 20.036 1.00 85.62 100 GLN A CA 1
ATOM 799 C C . GLN A 1 100 ? -38.853 7.205 19.208 1.00 85.62 100 GLN A C 1
ATOM 801 O O . GLN A 1 100 ? -39.829 7.879 19.519 1.00 85.62 100 GLN A O 1
ATOM 806 N N . ASN A 1 101 ? -38.080 7.495 18.157 1.00 79.50 101 ASN A N 1
ATOM 807 C CA . ASN A 1 101 ? -38.287 8.639 17.263 1.00 79.50 101 ASN A CA 1
ATOM 808 C C . ASN A 1 101 ? -38.937 8.254 15.923 1.00 79.50 101 ASN A C 1
ATOM 810 O O . ASN A 1 101 ? -38.854 9.014 14.956 1.00 79.50 101 ASN A O 1
ATOM 814 N N . LYS A 1 102 ? -39.588 7.086 15.844 1.00 59.41 102 LYS A N 1
ATOM 815 C CA . LYS A 1 102 ? -40.433 6.741 14.695 1.00 59.41 102 LYS A CA 1
ATOM 816 C C . LYS A 1 102 ? -41.629 7.699 14.617 1.00 59.41 102 LYS A C 1
ATOM 818 O O . LYS A 1 102 ? -42.513 7.644 15.468 1.00 59.41 102 LYS A O 1
ATOM 823 N N . ILE A 1 103 ? -41.620 8.555 13.591 1.00 57.19 103 ILE A N 1
ATOM 824 C CA . ILE A 1 103 ? -42.803 9.226 13.018 1.00 57.19 103 ILE A CA 1
ATOM 825 C C . ILE A 1 103 ? -43.673 8.172 12.330 1.00 57.19 103 ILE A C 1
ATOM 827 O O . ILE A 1 103 ? -43.088 7.307 11.633 1.00 57.19 103 ILE A O 1
#

pLDDT: mean 84.31, std 11.2, range [46.97, 97.75]

InterPro domains:
  IPR006598 Glycosyl transferase CAP10 domain [PF05686] (1-98)
  IPR051091 Protein O-Glucosyltransferase/Glycosyltransferase 90 [PTHR12203] (1-100)

Radius of gyration: 21.63 Å; chains: 1; bounding box: 56×36×49 Å

Secondary structure (DSSP, 8-state):
--STT-HHHHHHHHHHHHHHHHTT-SS-----TTPPP--HHHHHSS--THHHHHHHHTS--S--SSPPPPPPPPPPHHHHHHHHHHHHHHHHHHHHHHHHT--

Foldseek 3Di:
DPPVDDVLVVVVVVVVVVVVVVVVDPDDDDDDPPDDDDDLCNVLVVDDDPVNVVSVVPDDPDPPPDDPDDDPPDDDPVVVVVVVVVVVVVVVVVVVVCVVPDD

Organism: NCBI:txid337451

Sequence (103 aa):
MQEELKMDYVYDYMFHLLNEYSKLLTYKPTKPKKAIEFCLESMGCPAKGLVKEFMVESMVKTPAESSPCTLPPALDDTSLEGLLRKKENLTKQVEIWESQNKI